Protein AF-A0A2N1RV82-F1 (afdb_monomer)

Nearest PDB structures (foldseek):
  2jqq-assembly1_A  TM=5.562E-01  e=9.662E+00  Saccharomyces cerevisiae

Radius of gyration: 21.79 Å; Cα contacts (8 Å, |Δi|>4): 68; chains: 1; bounding box: 42×28×79 Å

Structure (mmCIF, N/CA/C/O backbone):
data_AF-A0A2N1RV82-F1
#
_entry.id   AF-A0A2N1RV82-F1
#
loop_
_atom_site.group_PDB
_atom_site.id
_atom_site.type_symbol
_atom_site.label_atom_id
_atom_site.label_alt_id
_atom_site.label_comp_id
_atom_site.label_asym_id
_atom_site.label_entity_id
_atom_site.label_seq_id
_atom_site.pdbx_PDB_ins_code
_atom_site.Cartn_x
_atom_site.Cartn_y
_atom_site.Cartn_z
_atom_site.occupancy
_atom_site.B_iso_or_equiv
_atom_site.auth_seq_id
_atom_site.auth_comp_id
_atom_site.auth_asym_id
_atom_site.auth_atom_id
_atom_site.pdbx_PDB_model_num
ATOM 1 N N . MET A 1 1 ? -14.250 2.957 -2.448 1.00 79.06 1 MET A N 1
ATOM 2 C CA . MET A 1 1 ? -13.195 2.223 -3.152 1.00 79.06 1 MET A CA 1
ATOM 3 C C . MET A 1 1 ? -11.886 2.966 -2.955 1.00 79.06 1 MET A C 1
ATOM 5 O O . MET A 1 1 ? -11.934 4.192 -2.888 1.00 79.06 1 MET A O 1
ATOM 9 N N . ILE A 1 2 ? -10.773 2.244 -2.865 1.00 78.25 2 ILE A N 1
ATOM 10 C CA . ILE A 1 2 ? -9.414 2.791 -2.991 1.00 78.25 2 ILE A CA 1
ATOM 11 C C . ILE A 1 2 ? -8.869 2.338 -4.342 1.00 78.25 2 ILE A C 1
ATOM 13 O O . ILE A 1 2 ? -9.050 1.178 -4.708 1.00 78.25 2 ILE A O 1
ATOM 17 N N . LYS A 1 3 ? -8.233 3.241 -5.086 1.00 85.88 3 LYS A N 1
ATOM 18 C CA . LYS A 1 3 ? -7.580 2.927 -6.362 1.00 85.88 3 LYS A CA 1
ATOM 19 C C . LYS A 1 3 ? -6.075 2.782 -6.174 1.00 85.88 3 LYS A C 1
ATOM 21 O O . LYS A 1 3 ? -5.489 3.524 -5.392 1.00 85.88 3 LYS A O 1
ATOM 26 N N . LEU A 1 4 ? -5.446 1.868 -6.897 1.00 85.25 4 LEU A N 1
ATOM 27 C CA . LEU A 1 4 ? -3.988 1.783 -7.011 1.00 85.25 4 LEU A CA 1
ATOM 28 C C . LEU A 1 4 ? -3.509 2.557 -8.246 1.00 85.25 4 LEU A C 1
ATOM 30 O O . LEU A 1 4 ? -4.320 2.935 -9.095 1.00 85.25 4 LEU A O 1
ATOM 34 N N . LEU A 1 5 ? -2.201 2.809 -8.356 1.00 78.69 5 LEU A N 1
ATOM 35 C CA . LEU A 1 5 ? -1.629 3.618 -9.445 1.00 78.69 5 LEU A CA 1
ATOM 36 C C . LEU A 1 5 ? -1.914 3.053 -10.839 1.00 78.69 5 LEU A C 1
ATOM 38 O O . LEU A 1 5 ? -2.076 3.806 -11.795 1.00 78.69 5 LEU A O 1
ATOM 42 N N . ASN A 1 6 ? -2.021 1.733 -10.949 1.00 75.88 6 ASN A N 1
ATOM 43 C CA . ASN A 1 6 ? -2.369 1.049 -12.191 1.00 75.88 6 ASN A CA 1
ATOM 44 C C . ASN A 1 6 ? -3.881 1.046 -12.499 1.00 75.88 6 ASN A C 1
ATOM 46 O O . ASN A 1 6 ? -4.302 0.472 -13.500 1.00 75.88 6 ASN A O 1
ATOM 50 N N . GLY A 1 7 ? -4.701 1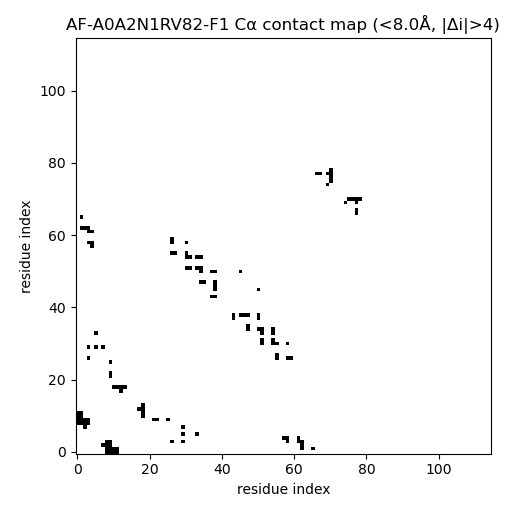.661 -11.644 1.00 80.69 7 GLY A N 1
ATOM 51 C CA . GLY A 1 7 ? -6.152 1.722 -11.786 1.00 80.69 7 GLY A CA 1
ATOM 52 C C . GLY A 1 7 ? -6.917 0.560 -11.150 1.00 80.69 7 GLY A C 1
ATOM 53 O O . GLY A 1 7 ? -8.146 0.579 -11.203 1.00 80.69 7 GLY A O 1
ATOM 54 N N . PHE A 1 8 ? -6.244 -0.416 -10.525 1.00 85.12 8 PHE A N 1
ATOM 55 C CA . PHE A 1 8 ? -6.921 -1.492 -9.796 1.00 85.12 8 PHE A CA 1
ATOM 56 C C . PHE A 1 8 ? -7.737 -0.930 -8.624 1.00 85.12 8 PHE A C 1
ATOM 58 O O . PHE A 1 8 ? -7.268 -0.062 -7.886 1.00 85.12 8 PHE A O 1
ATOM 65 N N . GLU A 1 9 ? -8.964 -1.423 -8.442 1.00 89.31 9 GLU A N 1
ATOM 66 C CA . GLU A 1 9 ? -9.893 -0.910 -7.435 1.00 89.31 9 GLU A CA 1
ATOM 67 C C . GLU A 1 9 ? -10.111 -1.914 -6.298 1.00 89.31 9 GLU A C 1
ATOM 69 O O . GLU A 1 9 ? -10.655 -3.002 -6.492 1.00 89.31 9 GLU A O 1
ATOM 74 N N . VAL A 1 10 ? -9.783 -1.500 -5.075 1.00 84.00 10 VAL A N 1
ATOM 75 C CA . VAL A 1 10 ? -10.101 -2.236 -3.850 1.00 84.00 10 VAL A CA 1
ATOM 76 C C . VAL A 1 10 ? -11.428 -1.717 -3.296 1.00 84.00 10 VAL A C 1
ATOM 78 O O . VAL A 1 10 ? -11.579 -0.541 -2.932 1.00 84.00 10 VAL A O 1
ATOM 81 N N . LYS A 1 11 ? -12.437 -2.592 -3.250 1.00 82.56 11 LYS A N 1
ATOM 82 C CA . LYS A 1 11 ? -13.763 -2.263 -2.707 1.00 82.56 11 LYS A CA 1
ATOM 83 C C . LYS A 1 11 ? -13.727 -2.222 -1.184 1.00 82.56 11 LYS A C 1
ATOM 85 O O . LYS A 1 11 ? -13.073 -3.044 -0.558 1.00 82.56 11 LYS A O 1
ATOM 90 N N . TYR A 1 12 ? -14.480 -1.288 -0.605 1.00 74.06 12 TYR A N 1
ATOM 91 C CA . TYR A 1 12 ? -14.703 -1.267 0.838 1.00 74.06 12 TYR A CA 1
ATOM 92 C C . TYR A 1 12 ? -15.571 -2.451 1.254 1.00 74.06 12 TYR A C 1
ATOM 94 O O . TYR A 1 12 ? -16.541 -2.775 0.566 1.00 74.06 12 TYR A O 1
ATOM 102 N N . THR A 1 13 ? -15.236 -3.054 2.389 1.00 73.31 13 THR A N 1
ATOM 103 C CA . THR A 1 13 ? -16.0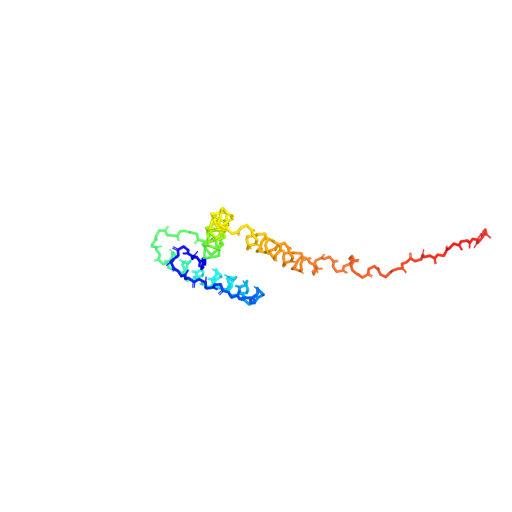66 -4.045 3.077 1.00 73.31 13 THR A CA 1
ATOM 104 C C . THR A 1 13 ? -16.317 -3.578 4.507 1.00 73.31 13 THR A C 1
ATOM 106 O O . THR A 1 13 ? -15.511 -2.830 5.056 1.00 73.31 13 THR A O 1
ATOM 109 N N . GLU A 1 14 ? -17.443 -3.985 5.099 1.00 70.81 14 GLU A N 1
ATOM 110 C CA . GLU A 1 14 ? -17.753 -3.680 6.508 1.00 70.81 14 GLU A CA 1
ATOM 111 C C . GLU A 1 14 ? -16.782 -4.378 7.470 1.00 70.81 14 GLU A C 1
ATOM 113 O O . GLU A 1 14 ? -16.449 -3.839 8.520 1.00 70.81 14 GLU A O 1
ATOM 118 N N . ASP A 1 15 ? -16.285 -5.550 7.070 1.00 79.62 15 ASP A N 1
ATOM 119 C CA . ASP A 1 15 ? -15.166 -6.231 7.711 1.00 79.62 15 ASP A CA 1
ATOM 120 C C . ASP A 1 15 ? -13.860 -5.507 7.360 1.00 79.62 15 ASP A C 1
ATOM 122 O O . ASP A 1 15 ? -13.397 -5.542 6.211 1.00 79.62 15 ASP A O 1
ATOM 126 N N . PHE A 1 16 ? -13.303 -4.813 8.350 1.00 71.19 16 PHE A N 1
ATOM 127 C CA . PHE A 1 16 ? -12.087 -4.029 8.197 1.00 71.19 16 PHE A CA 1
ATOM 128 C C . PHE A 1 16 ? -10.851 -4.879 8.006 1.00 71.19 16 PHE A C 1
ATOM 130 O O . PHE A 1 16 ? -10.033 -4.541 7.159 1.00 71.19 16 PHE A O 1
ATOM 137 N N . ASP A 1 17 ? -10.712 -5.957 8.769 1.00 75.31 17 ASP A N 1
ATOM 138 C CA . ASP A 1 17 ? -9.519 -6.793 8.715 1.00 75.31 17 ASP A CA 1
ATOM 139 C C . ASP A 1 17 ? -9.415 -7.418 7.328 1.00 75.31 17 ASP A C 1
ATOM 141 O O . ASP A 1 17 ? -8.363 -7.372 6.692 1.00 75.31 17 ASP A O 1
ATOM 145 N N . LYS A 1 18 ? -10.551 -7.867 6.785 1.00 80.19 18 LYS A N 1
ATOM 146 C CA . LYS A 1 18 ? -10.637 -8.340 5.404 1.00 80.19 18 LYS A CA 1
ATOM 147 C C . LYS A 1 18 ? -10.379 -7.235 4.381 1.00 80.19 18 LYS A C 1
ATOM 149 O O . LYS A 1 18 ? -9.663 -7.467 3.409 1.00 80.19 18 LYS A O 1
ATOM 154 N N . PHE A 1 19 ? -10.951 -6.044 4.566 1.00 81.25 19 PHE A N 1
ATOM 155 C CA . PHE A 1 19 ? -10.688 -4.904 3.681 1.00 81.25 19 PHE A CA 1
ATOM 156 C C . PHE A 1 19 ? -9.195 -4.561 3.647 1.00 81.25 19 PHE A C 1
ATOM 158 O O . PHE A 1 19 ? -8.612 -4.387 2.578 1.00 81.25 19 PHE A O 1
ATOM 165 N N . PHE A 1 20 ? -8.590 -4.467 4.825 1.00 80.38 20 PHE A N 1
ATOM 166 C CA . PHE A 1 20 ? -7.208 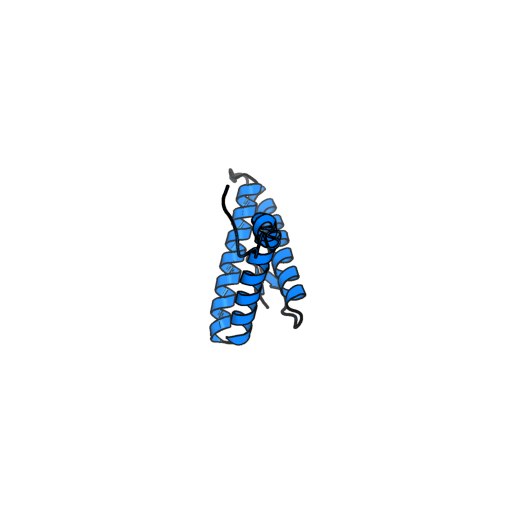-4.086 5.023 1.00 80.38 20 PHE A CA 1
ATOM 167 C C . PHE A 1 20 ? -6.265 -5.140 4.452 1.00 80.38 20 PHE A C 1
ATOM 169 O O . PHE A 1 20 ? -5.361 -4.795 3.697 1.00 80.38 20 PHE A O 1
ATOM 176 N N . GLN A 1 21 ? -6.534 -6.420 4.715 1.00 84.50 21 GLN A N 1
ATOM 177 C CA . GLN A 1 21 ? -5.799 -7.534 4.124 1.00 84.50 21 GLN A CA 1
ATOM 178 C C . GLN A 1 21 ? -5.842 -7.476 2.592 1.00 84.50 21 GLN A C 1
ATOM 180 O O . GLN A 1 21 ? -4.796 -7.498 1.948 1.00 84.50 21 GLN A O 1
ATOM 185 N N . ASN A 1 22 ? -7.031 -7.296 2.005 1.00 86.81 22 ASN A N 1
ATOM 186 C CA . ASN A 1 22 ? -7.183 -7.174 0.553 1.00 86.81 22 ASN A CA 1
ATOM 187 C C . ASN A 1 22 ? -6.428 -5.961 -0.008 1.00 86.81 22 ASN A C 1
ATOM 189 O O . ASN A 1 22 ? -5.867 -6.034 -1.098 1.00 86.81 22 ASN A O 1
ATOM 193 N N . LEU A 1 23 ? -6.418 -4.836 0.715 1.00 86.38 23 LEU A N 1
ATOM 194 C CA . LEU A 1 23 ? -5.674 -3.642 0.320 1.00 86.38 23 LEU A CA 1
ATOM 195 C C . LEU A 1 23 ? -4.164 -3.906 0.314 1.00 86.38 23 LEU A C 1
ATOM 197 O O . LEU A 1 23 ? -3.496 -3.549 -0.654 1.00 86.38 23 LEU A O 1
ATOM 201 N N . LEU A 1 24 ? -3.634 -4.543 1.361 1.00 88.00 24 LEU A N 1
ATOM 202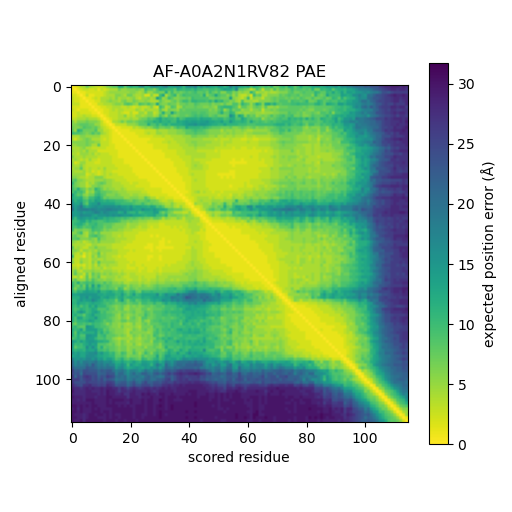 C CA . LEU A 1 24 ? -2.216 -4.895 1.447 1.00 88.00 24 LEU A CA 1
ATOM 203 C C . LEU A 1 24 ? -1.809 -5.875 0.342 1.00 88.00 24 LEU A C 1
ATOM 205 O O . LEU A 1 24 ? -0.815 -5.647 -0.347 1.00 88.00 24 LEU A O 1
ATOM 209 N N . GLU A 1 25 ? -2.590 -6.936 0.145 1.00 90.19 25 GLU A N 1
ATOM 210 C CA . GLU A 1 25 ? -2.349 -7.932 -0.900 1.00 90.19 25 GLU A CA 1
ATOM 211 C C . GLU A 1 25 ? -2.384 -7.302 -2.293 1.00 90.19 25 GLU A C 1
ATOM 213 O O . GLU A 1 25 ? -1.494 -7.566 -3.101 1.00 90.19 25 GL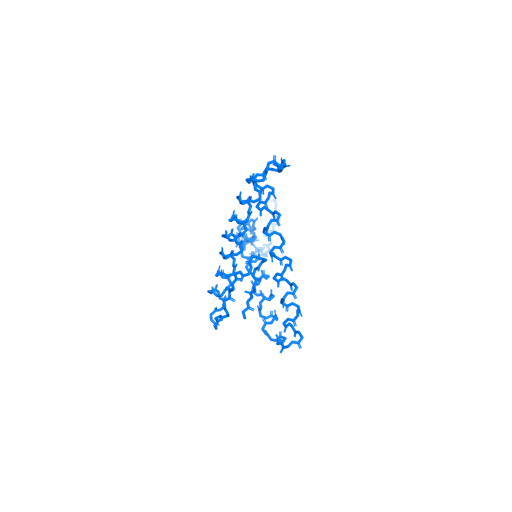U A O 1
ATOM 218 N N . ALA A 1 26 ? -3.352 -6.419 -2.554 1.00 90.81 26 ALA A N 1
ATOM 219 C CA . ALA A 1 26 ? -3.450 -5.706 -3.820 1.00 90.81 26 ALA A CA 1
ATOM 220 C C . ALA A 1 26 ? -2.245 -4.785 -4.051 1.00 90.81 26 ALA A C 1
ATOM 222 O O . ALA A 1 26 ? -1.678 -4.805 -5.140 1.00 90.81 26 ALA A O 1
ATOM 223 N N . ILE A 1 27 ? -1.804 -4.025 -3.039 1.00 90.56 27 ILE A N 1
ATOM 224 C CA . ILE A 1 27 ? -0.599 -3.185 -3.152 1.00 90.56 27 ILE A CA 1
ATOM 225 C C . ILE A 1 27 ? 0.611 -4.053 -3.506 1.00 90.56 27 ILE A C 1
ATOM 227 O O . ILE A 1 27 ? 1.313 -3.751 -4.464 1.00 90.56 27 ILE A O 1
ATOM 231 N N . ILE A 1 28 ? 0.843 -5.152 -2.784 1.00 91.31 28 ILE A N 1
ATOM 232 C CA . ILE A 1 28 ? 2.002 -6.024 -3.022 1.00 91.31 28 ILE A CA 1
ATOM 233 C C . ILE A 1 28 ? 1.939 -6.656 -4.416 1.00 91.31 28 ILE A C 1
ATOM 235 O O . ILE A 1 28 ? 2.935 -6.652 -5.146 1.00 91.31 28 ILE A O 1
ATOM 239 N N . TYR A 1 29 ? 0.784 -7.209 -4.786 1.00 92.81 29 TYR A N 1
ATOM 240 C CA . TYR A 1 29 ? 0.609 -7.914 -6.049 1.00 92.81 29 TYR A CA 1
ATOM 241 C C . TYR A 1 29 ? 0.750 -6.968 -7.243 1.00 92.81 29 TYR A C 1
ATOM 243 O O . TYR A 1 29 ? 1.547 -7.236 -8.144 1.00 92.81 29 TYR A O 1
ATOM 251 N N . GLU A 1 30 ? 0.049 -5.835 -7.229 1.00 92.44 30 GLU A N 1
ATOM 252 C CA . GLU A 1 30 ? 0.077 -4.882 -8.338 1.00 92.44 30 GLU A CA 1
ATOM 253 C C . GLU A 1 30 ? 1.421 -4.148 -8.437 1.00 92.44 30 GLU A C 1
ATOM 255 O O . GLU A 1 30 ? 1.931 -3.967 -9.544 1.00 92.44 30 GLU A O 1
ATOM 260 N N . SER A 1 31 ? 2.066 -3.818 -7.310 1.00 92.25 31 SER A N 1
ATOM 261 C CA . SER A 1 31 ? 3.433 -3.278 -7.316 1.00 92.25 31 SER A CA 1
ATOM 262 C C . SER A 1 31 ? 4.440 -4.266 -7.910 1.00 92.25 31 SER A C 1
ATOM 264 O O . SER A 1 31 ? 5.344 -3.854 -8.634 1.00 92.25 31 SER A O 1
ATOM 266 N N . LYS A 1 32 ? 4.276 -5.574 -7.667 1.00 91.38 32 LYS A N 1
ATOM 267 C CA . LYS A 1 32 ? 5.123 -6.611 -8.275 1.00 91.38 32 LYS A CA 1
ATOM 268 C C . LYS A 1 32 ? 4.915 -6.724 -9.782 1.00 91.38 32 LYS A C 1
ATOM 270 O O . LYS A 1 32 ? 5.889 -6.837 -10.524 1.00 91.38 32 LYS A O 1
ATOM 275 N N . GLN A 1 33 ? 3.671 -6.681 -10.253 1.00 90.88 33 GLN A N 1
ATOM 276 C CA . GLN A 1 33 ? 3.407 -6.685 -11.695 1.00 90.88 33 GLN A CA 1
ATOM 277 C C . GLN A 1 33 ? 4.010 -5.443 -12.363 1.00 90.88 33 GLN A C 1
ATOM 279 O O . GLN A 1 33 ? 4.714 -5.554 -13.369 1.00 90.88 33 GLN A O 1
ATOM 284 N N . ALA A 1 34 ? 3.818 -4.268 -11.760 1.00 89.38 34 ALA A N 1
ATOM 285 C CA . ALA A 1 34 ? 4.380 -3.016 -12.254 1.00 89.38 34 ALA A CA 1
ATOM 286 C C . ALA A 1 34 ? 5.919 -3.027 -12.271 1.00 89.38 34 ALA A C 1
ATOM 288 O O . ALA A 1 34 ? 6.521 -2.583 -13.253 1.00 89.38 34 ALA A O 1
ATOM 289 N N . SER A 1 35 ? 6.572 -3.590 -11.246 1.00 90.50 35 SER A N 1
ATOM 290 C CA . SER A 1 35 ? 8.036 -3.664 -11.192 1.00 90.50 35 SER A CA 1
ATOM 291 C C . SER A 1 35 ? 8.619 -4.578 -12.270 1.00 90.50 35 SER A C 1
ATOM 293 O O . SER A 1 35 ? 9.641 -4.236 -12.865 1.00 90.50 35 SER A O 1
ATOM 295 N N . ILE A 1 36 ? 7.964 -5.707 -12.568 1.00 89.62 36 ILE A N 1
ATOM 296 C CA . ILE A 1 36 ? 8.368 -6.619 -13.653 1.00 89.62 36 ILE A CA 1
ATOM 297 C C . ILE A 1 36 ? 8.268 -5.907 -15.007 1.00 89.62 36 ILE A C 1
ATOM 299 O O . ILE A 1 36 ? 9.203 -5.958 -15.809 1.00 89.62 36 ILE A O 1
ATOM 303 N N . ILE A 1 37 ? 7.165 -5.189 -15.242 1.00 88.50 37 ILE A N 1
ATOM 304 C CA . ILE A 1 37 ? 6.964 -4.412 -16.472 1.00 88.50 37 ILE A CA 1
ATOM 305 C C . ILE A 1 37 ? 8.045 -3.332 -16.599 1.00 88.50 37 ILE A C 1
ATOM 307 O O . ILE A 1 37 ? 8.692 -3.245 -17.642 1.00 88.50 37 ILE A O 1
ATOM 311 N N . LYS A 1 38 ? 8.316 -2.557 -15.541 1.00 86.81 38 LYS A N 1
ATOM 312 C CA . LYS A 1 38 ? 9.385 -1.543 -15.558 1.00 86.81 38 LYS A CA 1
ATOM 313 C C . LYS A 1 38 ? 10.761 -2.153 -15.800 1.00 86.81 38 LYS A C 1
ATOM 315 O O . LYS A 1 38 ? 11.545 -1.592 -16.560 1.00 86.81 38 LYS A O 1
ATOM 320 N N . LYS A 1 39 ? 11.048 -3.323 -15.227 1.00 86.75 39 LYS A N 1
ATOM 321 C CA . LYS A 1 39 ? 12.339 -3.989 -15.425 1.00 86.75 39 LYS A CA 1
ATOM 322 C C . LYS A 1 39 ? 12.555 -4.474 -16.860 1.00 86.75 39 LYS A C 1
ATOM 324 O O . LYS A 1 39 ? 13.699 -4.584 -17.291 1.00 86.75 39 LYS A O 1
ATOM 329 N N . SER A 1 40 ? 11.479 -4.739 -17.601 1.00 85.00 40 SER A N 1
ATOM 330 C CA . SER A 1 40 ? 11.550 -5.130 -19.014 1.00 85.00 40 SER A CA 1
ATOM 331 C C . SER A 1 40 ? 11.955 -3.986 -19.961 1.00 85.00 40 SER A C 1
ATOM 333 O O . SER A 1 40 ? 12.213 -4.231 -21.140 1.00 85.00 40 SER A O 1
ATOM 335 N N . VAL A 1 41 ? 12.046 -2.745 -19.462 1.00 87.94 41 VAL A N 1
ATOM 336 C CA . VAL A 1 41 ? 12.454 -1.571 -20.244 1.00 87.94 41 VAL A CA 1
ATOM 337 C C . VAL A 1 41 ? 13.979 -1.583 -20.479 1.00 87.94 41 VAL A C 1
ATOM 339 O O . VAL A 1 41 ? 14.732 -1.725 -19.514 1.00 87.94 41 VAL A O 1
ATOM 342 N N . PRO A 1 42 ? 14.465 -1.386 -21.725 1.00 78.00 42 PRO A N 1
ATOM 343 C CA . PRO A 1 42 ? 15.882 -1.552 -22.087 1.00 78.00 42 PRO A CA 1
ATOM 344 C C . PRO A 1 42 ? 16.895 -0.707 -21.296 1.00 78.00 42 PRO A C 1
ATOM 346 O O . PRO A 1 42 ? 18.039 -1.127 -21.139 1.00 78.00 42 PRO A O 1
ATOM 349 N N . ASP A 1 43 ? 16.486 0.454 -20.778 1.00 84.38 43 ASP A N 1
ATOM 350 C CA . ASP A 1 43 ? 17.359 1.389 -20.050 1.00 84.38 43 ASP A CA 1
ATOM 351 C C . ASP A 1 43 ? 17.266 1.267 -18.517 1.00 84.38 43 ASP A C 1
ATOM 353 O O . ASP A 1 43 ? 17.904 2.034 -17.786 1.00 84.38 43 ASP A O 1
ATOM 357 N N . GLU A 1 44 ? 16.491 0.311 -17.996 1.00 85.69 44 GLU A N 1
ATOM 358 C CA . GLU A 1 44 ? 16.242 0.207 -16.559 1.00 85.69 44 GLU A CA 1
ATOM 359 C C . GLU A 1 44 ? 17.399 -0.482 -15.810 1.00 85.69 44 GLU A C 1
ATOM 361 O O . GLU A 1 44 ? 17.548 -1.713 -15.774 1.00 85.69 44 GLU A O 1
ATOM 366 N N . LYS A 1 45 ? 18.223 0.347 -15.161 1.00 86.62 45 LYS A N 1
ATOM 367 C CA . LYS A 1 45 ? 19.426 -0.069 -14.424 1.00 86.62 45 LYS A CA 1
ATOM 368 C C . LYS A 1 45 ? 19.149 -0.500 -12.986 1.00 86.62 45 LYS A C 1
ATOM 370 O O . LYS A 1 45 ? 20.007 -1.153 -12.393 1.00 86.62 45 LYS A O 1
ATOM 375 N N . LYS A 1 46 ? 17.990 -0.161 -12.415 1.00 86.69 46 LYS A N 1
ATOM 376 C CA . LYS A 1 46 ? 17.656 -0.534 -11.033 1.00 86.69 46 LYS A CA 1
ATOM 377 C C . LYS A 1 46 ? 17.479 -2.041 -10.887 1.00 86.69 46 LYS A C 1
ATOM 379 O O . LYS A 1 46 ? 17.115 -2.741 -11.841 1.00 86.69 46 LYS A O 1
ATOM 384 N N . SER A 1 47 ? 17.746 -2.558 -9.689 1.00 89.38 47 SER A N 1
ATOM 385 C CA . SER A 1 47 ? 17.424 -3.950 -9.382 1.00 89.38 47 SER A CA 1
ATOM 386 C C . SER A 1 47 ? 15.904 -4.136 -9.322 1.00 89.38 47 SER A C 1
ATOM 388 O O . SER A 1 47 ? 15.164 -3.194 -9.039 1.00 89.38 47 SER A O 1
ATOM 390 N N . GLU A 1 48 ? 15.421 -5.354 -9.573 1.00 85.75 48 GLU A N 1
ATOM 391 C CA . GLU A 1 48 ? 13.989 -5.669 -9.450 1.00 85.75 48 GLU A CA 1
ATOM 392 C C . GLU A 1 48 ? 13.465 -5.369 -8.037 1.00 85.75 48 GLU A C 1
ATOM 394 O O . GLU A 1 48 ? 12.363 -4.852 -7.881 1.00 85.75 48 GLU A O 1
ATOM 399 N N . LYS A 1 49 ? 14.291 -5.612 -7.011 1.00 88.19 49 LYS A N 1
ATOM 400 C CA . LYS A 1 49 ? 13.971 -5.289 -5.618 1.00 88.19 49 LYS A CA 1
ATOM 401 C C . LYS A 1 49 ? 13.768 -3.786 -5.415 1.00 88.19 49 LYS A C 1
ATOM 403 O O . LYS A 1 49 ? 12.810 -3.399 -4.755 1.00 88.19 49 LYS A O 1
ATOM 408 N N . ASP A 1 50 ? 14.639 -2.950 -5.977 1.00 89.31 50 ASP A N 1
ATOM 409 C CA . ASP A 1 50 ? 14.526 -1.492 -5.838 1.00 89.31 50 ASP A CA 1
ATOM 410 C C . ASP A 1 50 ? 13.289 -0.959 -6.563 1.00 89.31 50 ASP A C 1
ATOM 412 O O . ASP A 1 50 ? 12.600 -0.083 -6.045 1.00 89.31 50 ASP A O 1
ATOM 416 N N . LEU A 1 51 ? 12.976 -1.518 -7.736 1.00 89.75 51 LEU A N 1
ATOM 417 C CA . LEU A 1 51 ? 11.761 -1.184 -8.478 1.00 89.75 51 LEU A CA 1
ATOM 418 C C . LEU A 1 51 ? 10.508 -1.600 -7.710 1.00 89.75 51 LEU A C 1
ATOM 420 O O . LEU A 1 51 ? 9.586 -0.804 -7.592 1.00 89.75 51 LEU A O 1
ATOM 424 N N . LEU A 1 52 ? 10.489 -2.805 -7.139 1.00 90.56 52 LEU A N 1
ATOM 425 C CA . LEU A 1 52 ? 9.377 -3.272 -6.314 1.00 90.56 52 LEU A CA 1
ATOM 426 C C . LEU A 1 52 ? 9.155 -2.363 -5.102 1.00 90.56 52 LEU A C 1
ATOM 428 O O . LEU A 1 52 ? 8.026 -1.956 -4.839 1.00 90.56 52 LEU A O 1
ATOM 432 N N . LEU A 1 53 ? 10.220 -2.026 -4.370 1.00 91.31 53 LEU A N 1
ATOM 433 C CA . LEU A 1 53 ? 10.127 -1.126 -3.218 1.00 91.31 53 LEU A CA 1
ATOM 434 C C . LEU A 1 53 ? 9.632 0.263 -3.628 1.00 91.31 53 LEU A C 1
ATOM 436 O O . LEU A 1 53 ? 8.810 0.843 -2.919 1.00 91.31 53 LEU A O 1
ATOM 440 N N . GLN A 1 54 ? 10.087 0.767 -4.776 1.00 91.12 54 GLN A N 1
ATOM 441 C CA . GLN A 1 54 ? 9.601 2.025 -5.328 1.00 91.12 54 GLN A CA 1
ATOM 442 C C . GLN A 1 54 ? 8.099 1.954 -5.642 1.00 91.12 54 GLN A C 1
ATOM 444 O O . GLN A 1 54 ? 7.356 2.812 -5.180 1.00 91.12 54 GLN A O 1
ATOM 449 N N . GLU A 1 55 ? 7.630 0.921 -6.346 1.00 92.25 55 GLU A N 1
ATOM 450 C CA . GLU A 1 55 ? 6.203 0.757 -6.658 1.00 92.25 55 GLU A CA 1
ATOM 451 C C . GLU A 1 55 ? 5.341 0.615 -5.401 1.00 92.25 55 GLU A C 1
ATOM 453 O O . GLU A 1 55 ? 4.227 1.135 -5.341 1.00 92.25 55 GLU A O 1
ATOM 458 N N . ILE A 1 56 ? 5.815 -0.119 -4.389 1.00 92.31 56 ILE A N 1
ATOM 459 C CA . ILE A 1 56 ? 5.115 -0.239 -3.101 1.00 92.31 56 ILE A CA 1
ATOM 460 C C . ILE A 1 56 ? 5.005 1.140 -2.446 1.00 92.31 56 ILE A C 1
ATOM 462 O O . ILE A 1 56 ? 3.921 1.527 -2.013 1.00 92.31 56 ILE A O 1
ATOM 466 N N . MET A 1 57 ? 6.103 1.895 -2.399 1.00 91.62 57 MET A N 1
ATOM 467 C CA . MET A 1 57 ? 6.125 3.232 -1.808 1.00 91.62 57 MET A CA 1
ATOM 468 C C . MET A 1 57 ? 5.189 4.196 -2.546 1.00 91.62 57 MET A C 1
ATOM 470 O O . MET A 1 57 ? 4.393 4.877 -1.898 1.00 91.62 57 MET A O 1
ATOM 474 N N . ASP A 1 58 ? 5.228 4.209 -3.879 1.00 91.50 58 ASP A N 1
ATOM 475 C CA . ASP A 1 58 ? 4.387 5.072 -4.709 1.00 91.50 58 ASP A CA 1
ATOM 476 C C . ASP A 1 58 ? 2.891 4.742 -4.501 1.00 91.50 58 ASP A C 1
ATOM 478 O O . ASP A 1 58 ? 2.075 5.649 -4.298 1.00 91.50 58 ASP A O 1
ATOM 482 N N . ASN A 1 59 ? 2.522 3.454 -4.444 1.00 91.06 59 ASN A N 1
ATOM 483 C CA . ASN A 1 59 ? 1.155 3.031 -4.119 1.00 91.06 59 ASN A CA 1
ATOM 484 C C . ASN A 1 59 ? 0.741 3.440 -2.695 1.00 91.06 59 ASN A C 1
ATOM 486 O O . ASN A 1 59 ? -0.360 3.958 -2.509 1.00 91.06 59 ASN A O 1
ATOM 490 N N . CYS A 1 60 ? 1.608 3.279 -1.692 1.00 89.81 60 CYS A N 1
ATOM 491 C CA . CYS A 1 60 ? 1.329 3.719 -0.321 1.00 89.81 60 CYS A CA 1
ATOM 492 C C . CYS A 1 60 ? 1.089 5.235 -0.235 1.00 89.81 60 CYS A C 1
ATOM 494 O O . CYS A 1 60 ? 0.148 5.673 0.435 1.00 89.81 60 CYS A O 1
ATOM 496 N N . ILE A 1 61 ? 1.890 6.042 -0.938 1.00 89.12 61 ILE A N 1
ATOM 497 C CA . ILE A 1 61 ? 1.704 7.498 -1.032 1.00 89.12 61 ILE A CA 1
ATOM 498 C C . ILE A 1 61 ? 0.346 7.813 -1.671 1.00 89.12 61 ILE A C 1
ATOM 500 O O . ILE A 1 61 ? -0.431 8.602 -1.127 1.00 89.12 61 ILE A O 1
ATOM 504 N N . TYR A 1 62 ? 0.014 7.158 -2.785 1.00 89.81 62 TYR A N 1
ATOM 505 C CA . TYR A 1 62 ? -1.244 7.381 -3.498 1.00 89.81 62 TYR A CA 1
ATOM 506 C C . TYR A 1 62 ? -2.482 7.005 -2.668 1.00 89.81 62 TYR A C 1
ATOM 508 O O . TYR A 1 62 ? -3.466 7.751 -2.630 1.00 89.81 62 TYR A O 1
ATOM 516 N N . VAL A 1 63 ? -2.428 5.878 -1.957 1.00 87.69 63 VAL A N 1
ATOM 517 C CA . VAL A 1 63 ? -3.476 5.452 -1.018 1.00 87.69 63 VAL A CA 1
ATOM 518 C C . VAL A 1 63 ? -3.611 6.458 0.123 1.00 87.69 63 VAL A C 1
ATOM 520 O O . VAL A 1 63 ? -4.725 6.852 0.464 1.00 87.69 63 VAL A O 1
ATOM 523 N N . THR A 1 64 ? -2.492 6.934 0.670 1.00 85.69 64 THR A N 1
ATOM 524 C CA . THR A 1 64 ? -2.486 7.941 1.739 1.00 85.69 64 THR A CA 1
ATOM 525 C C . THR A 1 64 ? -3.177 9.225 1.287 1.00 85.69 64 THR A C 1
ATOM 527 O O . THR A 1 64 ? -4.079 9.709 1.972 1.00 85.69 64 THR A O 1
ATOM 530 N N . HIS A 1 65 ? -2.843 9.742 0.101 1.00 86.62 65 HIS A N 1
ATOM 531 C CA . HIS A 1 65 ? -3.526 10.907 -0.465 1.00 86.62 65 HIS A CA 1
ATOM 532 C C . HIS A 1 65 ? -5.035 10.684 -0.603 1.00 86.62 65 HIS A C 1
ATOM 534 O O . HIS A 1 65 ? -5.810 11.543 -0.183 1.00 86.62 65 HIS A O 1
ATOM 540 N N . GLN A 1 66 ? -5.464 9.524 -1.109 1.00 84.50 66 GLN A N 1
ATOM 541 C CA . GLN A 1 66 ? -6.889 9.195 -1.204 1.00 84.50 66 GLN A CA 1
ATOM 542 C C . GLN A 1 66 ? -7.574 9.156 0.162 1.00 84.50 66 GLN A C 1
ATOM 544 O O . GLN A 1 66 ? -8.681 9.671 0.290 1.00 84.50 66 GLN A O 1
ATOM 549 N N . LEU A 1 67 ? -6.932 8.597 1.189 1.00 82.25 67 LEU A N 1
ATOM 550 C CA . LEU A 1 67 ? -7.480 8.557 2.548 1.00 82.25 67 LEU A CA 1
ATOM 551 C C . LEU A 1 67 ? -7.651 9.960 3.146 1.00 82.25 67 LEU A C 1
ATOM 553 O O . LEU A 1 67 ? -8.672 10.225 3.787 1.00 82.25 67 LEU A O 1
ATOM 557 N N . PHE A 1 68 ? -6.709 10.872 2.894 1.00 80.06 68 PHE A N 1
ATOM 558 C CA . PHE A 1 68 ? -6.823 12.278 3.300 1.00 80.06 68 PHE A CA 1
ATOM 559 C C . PHE A 1 68 ? -7.877 13.042 2.495 1.00 80.06 68 PHE A C 1
ATOM 561 O O . PHE A 1 68 ? -8.605 13.858 3.057 1.00 80.06 68 PHE A O 1
ATOM 568 N N . THR A 1 69 ? -8.031 12.765 1.202 1.00 80.25 69 THR A N 1
ATOM 569 C CA . THR A 1 69 ? -9.152 13.316 0.428 1.00 80.25 69 THR A CA 1
ATOM 570 C C . THR A 1 69 ? -10.485 12.797 0.965 1.00 80.25 69 THR A C 1
ATOM 572 O O . THR A 1 69 ? -11.403 13.578 1.199 1.00 80.25 69 THR A O 1
ATOM 575 N N . LEU A 1 70 ? -10.585 11.500 1.255 1.00 75.69 70 LEU A N 1
ATOM 576 C CA . LEU A 1 70 ? -11.782 10.889 1.830 1.00 75.69 70 LEU A CA 1
ATOM 577 C C . LEU A 1 70 ? -12.097 11.408 3.232 1.00 75.69 70 LEU A C 1
ATOM 579 O O . LEU A 1 70 ? -13.277 11.527 3.553 1.00 75.69 70 LEU A O 1
ATOM 583 N N . TYR A 1 71 ? -11.091 11.790 4.025 1.00 71.75 71 TYR A N 1
ATOM 584 C CA . TYR A 1 71 ? -11.276 12.400 5.347 1.00 71.75 71 TYR A CA 1
ATOM 585 C C . TYR A 1 71 ? -12.230 13.595 5.296 1.00 71.75 71 TYR A C 1
ATOM 587 O O . TYR A 1 71 ? -13.122 13.704 6.132 1.00 71.75 71 TYR A O 1
ATOM 595 N N . SER A 1 72 ? -12.093 14.442 4.267 1.00 69.00 72 SER A N 1
ATOM 596 C CA . SER A 1 72 ? -12.956 15.614 4.063 1.00 69.00 72 SER A CA 1
ATOM 597 C C . SER A 1 72 ? -14.435 15.267 3.837 1.00 69.00 72 SER A C 1
ATOM 599 O O . SER A 1 72 ? -15.301 16.118 4.015 1.00 69.00 72 SER A O 1
ATOM 601 N N . THR A 1 73 ? -14.730 14.014 3.480 1.00 75.00 73 THR A N 1
ATOM 602 C CA . THR A 1 73 ? -16.082 13.520 3.169 1.00 75.00 73 THR A CA 1
ATOM 603 C C . THR A 1 73 ? -16.605 12.486 4.169 1.00 75.00 73 THR A C 1
ATOM 605 O O . THR A 1 73 ? -17.815 12.331 4.314 1.00 75.00 73 THR A O 1
ATOM 608 N N . ASN A 1 74 ? -15.719 11.765 4.862 1.00 76.25 74 ASN A N 1
ATOM 609 C CA . ASN A 1 74 ? -16.063 10.706 5.806 1.00 76.25 74 ASN A CA 1
ATOM 610 C C . ASN A 1 74 ? -14.955 10.524 6.857 1.00 76.25 74 ASN A C 1
ATOM 612 O O . ASN A 1 74 ? -14.173 9.570 6.837 1.00 76.25 74 ASN A O 1
ATOM 616 N N . GLU A 1 75 ? -14.916 11.455 7.806 1.00 78.19 75 GLU A N 1
ATOM 617 C CA . GLU A 1 75 ? -13.943 11.505 8.900 1.00 78.19 75 GLU A CA 1
ATOM 618 C C . GLU A 1 75 ? -13.885 10.203 9.720 1.00 78.19 75 GLU A C 1
ATOM 620 O O . GLU A 1 75 ? -12.804 9.740 10.090 1.00 78.19 75 GLU A O 1
ATOM 625 N N . LYS A 1 76 ? -15.043 9.581 9.988 1.00 78.62 76 LYS A N 1
ATOM 626 C CA . LYS A 1 76 ? -15.139 8.352 10.792 1.00 78.62 76 LYS A CA 1
ATOM 627 C C . LYS A 1 76 ? -14.412 7.185 10.124 1.00 78.62 76 LYS A C 1
ATOM 629 O O . LYS A 1 76 ? -13.693 6.451 10.798 1.00 78.62 76 LYS A O 1
ATOM 634 N N . PHE A 1 77 ? -14.576 7.039 8.811 1.00 74.62 77 PHE A N 1
ATOM 635 C CA . PHE A 1 77 ? -13.907 5.999 8.038 1.00 74.62 77 PHE A CA 1
ATOM 636 C C . PHE A 1 77 ? -12.387 6.187 8.033 1.00 74.62 77 PHE A C 1
ATOM 638 O O . PHE A 1 77 ? -11.647 5.248 8.319 1.00 74.62 77 PHE A O 1
ATOM 645 N N . THR A 1 78 ? -11.906 7.405 7.780 1.00 74.94 78 THR A N 1
ATOM 646 C CA . THR A 1 78 ? -10.461 7.655 7.751 1.00 74.94 78 THR A CA 1
ATOM 647 C C . THR A 1 78 ? -9.825 7.471 9.130 1.00 74.94 78 THR A C 1
ATOM 649 O O . THR A 1 78 ? -8.762 6.859 9.218 1.00 74.94 78 THR A O 1
ATOM 652 N N . LYS A 1 79 ? -10.468 7.926 10.218 1.00 79.56 79 LYS A N 1
ATOM 653 C CA . LYS A 1 79 ? -9.987 7.660 11.589 1.00 79.56 79 LYS A CA 1
ATOM 654 C C . LYS A 1 79 ? -9.844 6.164 11.849 1.00 79.56 79 LYS A C 1
ATOM 656 O O . LYS A 1 79 ? -8.812 5.733 12.345 1.00 79.56 79 LYS A O 1
ATOM 661 N N . PHE A 1 80 ? -10.843 5.383 11.454 1.00 79.81 80 PHE A N 1
ATOM 662 C CA . PHE A 1 80 ? -10.833 3.934 11.611 1.00 79.81 80 PHE A CA 1
ATOM 663 C C . PHE A 1 80 ? -9.700 3.255 10.825 1.00 79.81 80 PHE A C 1
ATOM 665 O O . PHE A 1 80 ? -8.969 2.443 11.387 1.00 79.81 80 PHE A O 1
ATOM 672 N N . ILE A 1 81 ? -9.480 3.656 9.569 1.00 77.19 81 ILE A N 1
ATOM 673 C CA . ILE A 1 81 ? -8.362 3.171 8.745 1.00 77.19 81 ILE A CA 1
ATOM 674 C C . ILE A 1 81 ? -7.014 3.495 9.393 1.00 77.19 81 ILE A C 1
ATOM 676 O O . ILE A 1 81 ? -6.159 2.617 9.501 1.00 77.19 81 ILE A O 1
ATOM 680 N N . MET A 1 82 ? -6.826 4.736 9.855 1.00 79.25 82 MET A N 1
ATOM 681 C CA . MET A 1 82 ? -5.591 5.149 10.528 1.00 79.25 82 MET A CA 1
ATOM 682 C C . MET A 1 82 ? -5.351 4.346 11.811 1.00 79.25 82 MET A C 1
ATOM 684 O O . MET A 1 82 ? -4.237 3.874 12.032 1.00 79.25 82 MET A O 1
ATOM 688 N N . THR A 1 83 ? -6.387 4.132 12.627 1.00 83.00 83 THR A N 1
ATOM 689 C CA . THR A 1 83 ? -6.301 3.278 13.820 1.00 83.00 83 THR A CA 1
ATOM 690 C C . THR A 1 83 ? -5.882 1.853 13.463 1.00 83.00 83 THR A C 1
ATOM 692 O O . THR A 1 83 ? -4.969 1.321 14.093 1.00 83.00 83 THR A O 1
ATOM 695 N N . GLY A 1 84 ? -6.484 1.256 12.432 1.00 79.62 84 GLY A N 1
ATOM 696 C CA . GLY A 1 84 ? -6.127 -0.086 11.975 1.00 79.62 84 GLY A CA 1
ATOM 697 C C . GLY A 1 84 ? -4.687 -0.200 11.465 1.00 79.62 84 GLY A C 1
ATOM 698 O O . GLY A 1 84 ? -3.992 -1.155 11.807 1.00 79.62 84 GLY A O 1
ATOM 699 N N . PHE A 1 85 ? -4.194 0.801 10.726 1.00 81.44 85 PHE A N 1
ATOM 700 C CA . PHE A 1 85 ? -2.789 0.863 10.297 1.00 81.44 85 PHE A CA 1
ATOM 701 C C . PHE A 1 85 ? -1.819 0.892 11.482 1.00 81.44 85 PHE A C 1
ATOM 703 O O . PHE A 1 85 ? -0.841 0.140 11.497 1.00 81.44 85 PHE A O 1
ATOM 710 N N . ILE A 1 86 ? -2.084 1.747 12.474 1.00 80.50 86 ILE A N 1
ATOM 711 C CA . ILE A 1 86 ? -1.247 1.861 13.676 1.00 80.50 86 ILE A CA 1
ATOM 712 C C . ILE A 1 86 ? -1.258 0.538 14.446 1.00 80.50 86 ILE A C 1
ATOM 714 O O . ILE A 1 86 ? -0.195 0.031 14.798 1.00 80.50 86 ILE A O 1
ATOM 718 N N . PHE A 1 87 ? -2.438 -0.051 14.651 1.00 81.88 87 PHE A N 1
ATOM 719 C CA . PHE A 1 87 ? -2.580 -1.326 15.349 1.00 81.88 87 PHE A CA 1
ATOM 720 C C . PHE A 1 87 ? -1.797 -2.449 14.658 1.00 81.88 87 PHE A C 1
ATOM 722 O O . PHE A 1 87 ? -0.966 -3.092 15.297 1.00 81.88 87 PHE A O 1
ATOM 729 N N . ASN A 1 88 ? -1.968 -2.628 13.345 1.00 78.94 88 ASN A N 1
ATOM 730 C CA . ASN A 1 88 ? -1.240 -3.658 12.601 1.00 78.94 88 ASN A CA 1
ATOM 731 C C . ASN A 1 88 ? 0.275 -3.423 12.596 1.00 78.94 88 ASN A C 1
ATOM 733 O O . ASN A 1 88 ? 1.044 -4.376 12.706 1.00 78.94 88 ASN A O 1
ATOM 737 N N . SER A 1 89 ? 0.721 -2.166 12.551 1.00 78.06 89 SER A N 1
ATOM 738 C CA . SER A 1 89 ? 2.148 -1.832 12.649 1.00 78.06 89 SER A CA 1
ATOM 739 C C . SER A 1 89 ? 2.733 -2.207 14.016 1.00 78.06 89 SER A C 1
ATOM 741 O O . SER A 1 89 ? 3.852 -2.722 14.087 1.00 78.06 89 SER A O 1
ATOM 743 N N . ILE A 1 90 ? 1.974 -1.999 15.099 1.00 78.62 90 ILE A N 1
ATOM 744 C CA . ILE A 1 90 ? 2.361 -2.416 16.454 1.00 78.62 90 ILE A CA 1
ATOM 745 C C . ILE A 1 90 ? 2.420 -3.943 16.547 1.00 78.62 90 ILE A C 1
ATOM 747 O O . ILE A 1 90 ? 3.428 -4.463 17.016 1.00 78.62 90 ILE A O 1
ATOM 751 N N . ILE A 1 91 ? 1.402 -4.662 16.061 1.00 80.81 91 ILE A N 1
ATOM 752 C CA . ILE A 1 91 ? 1.368 -6.136 16.071 1.00 80.81 91 ILE A CA 1
ATOM 753 C C . ILE A 1 91 ? 2.566 -6.731 15.321 1.00 80.81 91 ILE A C 1
AT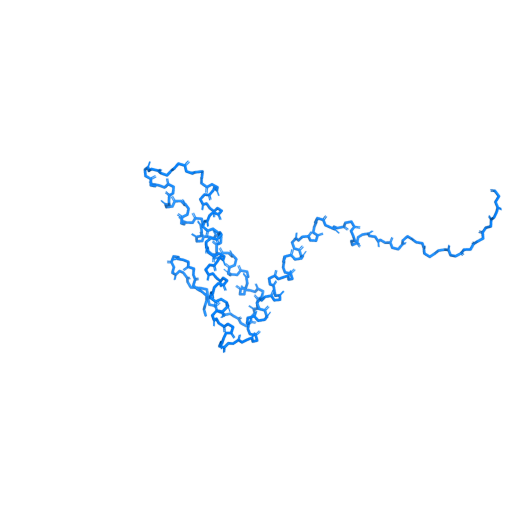OM 755 O O . ILE A 1 91 ? 3.231 -7.621 15.846 1.00 80.81 91 ILE A O 1
ATOM 759 N N . LEU A 1 92 ? 2.893 -6.208 14.136 1.00 75.38 92 LEU A N 1
ATOM 760 C CA . LEU A 1 92 ? 4.065 -6.646 13.368 1.00 75.38 92 LEU A CA 1
ATOM 761 C C . LEU A 1 92 ? 5.387 -6.329 14.076 1.00 75.38 92 LEU A C 1
ATOM 763 O O . LEU A 1 92 ? 6.350 -7.078 13.953 1.00 75.38 92 LEU A O 1
ATOM 767 N N . SER A 1 93 ? 5.440 -5.228 14.825 1.00 74.31 93 SER A N 1
ATOM 768 C CA . SER A 1 93 ? 6.630 -4.853 15.594 1.00 74.31 93 SER A CA 1
ATOM 769 C C . SER A 1 93 ? 6.767 -5.665 16.884 1.00 74.31 93 SER A C 1
ATOM 771 O O . SER A 1 93 ? 7.873 -5.821 17.394 1.00 74.31 93 SER A O 1
ATOM 773 N N . LEU A 1 94 ? 5.670 -6.217 17.406 1.00 76.69 94 LEU A N 1
ATOM 774 C CA . LEU A 1 94 ? 5.605 -6.915 18.690 1.00 76.69 94 LEU A CA 1
ATOM 775 C C . LEU A 1 94 ? 6.482 -8.176 18.737 1.00 76.69 94 LEU A C 1
ATOM 777 O O . LEU A 1 94 ? 7.021 -8.508 19.793 1.00 76.69 94 LEU A O 1
ATOM 781 N N . SER A 1 95 ? 6.700 -8.841 17.596 1.00 68.31 95 SER A N 1
ATOM 782 C CA . SER A 1 95 ? 7.640 -9.969 17.487 1.00 68.31 95 SER A CA 1
ATOM 783 C C . SER A 1 95 ? 9.091 -9.573 17.776 1.00 68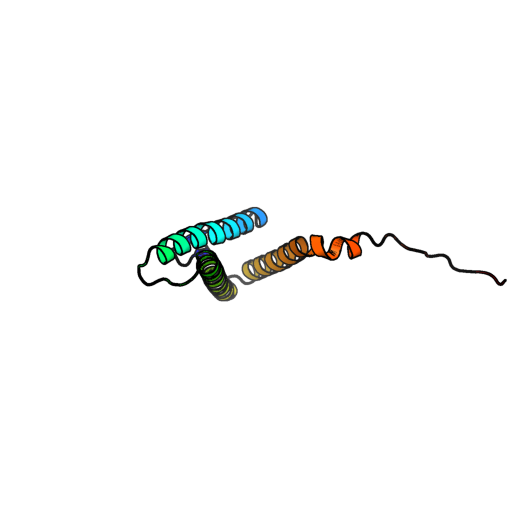.31 95 SER A C 1
ATOM 785 O O . SER A 1 95 ? 9.895 -10.419 18.148 1.00 68.31 95 SER A O 1
ATOM 787 N N . ASN A 1 96 ? 9.429 -8.289 17.633 1.00 65.69 96 ASN A N 1
ATOM 788 C CA . ASN A 1 96 ? 10.753 -7.749 17.955 1.00 65.69 96 ASN A CA 1
ATOM 789 C C . ASN A 1 96 ? 10.838 -7.245 19.406 1.00 65.69 96 ASN A C 1
ATOM 791 O O . ASN A 1 96 ? 11.920 -6.914 19.879 1.00 65.69 96 ASN A O 1
ATOM 795 N N . PHE A 1 97 ? 9.702 -7.188 20.108 1.00 65.31 97 PHE A N 1
ATOM 796 C CA . PHE A 1 97 ? 9.567 -6.721 21.490 1.00 65.31 97 PHE A CA 1
ATOM 797 C C . PHE A 1 97 ? 8.972 -7.798 22.403 1.00 65.31 97 PHE A C 1
ATOM 799 O O . PHE A 1 97 ? 8.424 -7.494 23.461 1.00 65.31 97 PHE A O 1
ATOM 806 N N . THR A 1 98 ? 9.069 -9.071 22.015 1.00 58.62 98 THR A N 1
ATOM 807 C CA . THR A 1 98 ? 8.516 -10.194 22.788 1.00 58.62 98 THR A CA 1
ATOM 808 C C . THR A 1 98 ? 9.134 -10.279 24.192 1.00 58.62 98 THR A C 1
ATOM 810 O O . THR A 1 98 ? 8.473 -10.722 25.128 1.00 58.62 98 THR A O 1
ATOM 813 N N . ASP A 1 99 ? 10.339 -9.734 24.375 1.00 59.28 99 ASP A N 1
ATOM 814 C CA . ASP A 1 99 ? 10.987 -9.567 25.681 1.00 59.28 99 ASP A CA 1
ATOM 815 C C . ASP A 1 99 ? 10.227 -8.617 26.629 1.00 59.28 99 ASP A C 1
ATOM 817 O O . ASP A 1 99 ? 10.287 -8.797 27.843 1.00 59.28 99 ASP A O 1
ATOM 821 N N . ILE A 1 100 ? 9.462 -7.648 26.106 1.00 59.34 100 ILE A N 1
ATOM 822 C CA . ILE A 1 100 ? 8.621 -6.734 26.904 1.00 59.34 100 ILE A CA 1
ATOM 823 C C . ILE A 1 100 ? 7.359 -7.449 27.405 1.00 59.34 100 ILE A C 1
ATOM 825 O O . ILE A 1 100 ? 6.921 -7.221 28.527 1.00 59.34 100 ILE A O 1
ATOM 829 N N . LEU A 1 101 ? 6.783 -8.345 26.599 1.00 56.84 101 LEU A N 1
ATOM 830 C CA . LEU A 1 101 ? 5.590 -9.117 26.975 1.00 56.84 101 LEU A CA 1
ATOM 831 C C . LEU A 1 101 ? 5.904 -10.288 27.913 1.00 56.84 101 LEU A C 1
ATOM 833 O O . LEU A 1 101 ? 5.034 -10.733 28.657 1.00 56.84 101 LEU A O 1
ATOM 837 N N . ASN A 1 102 ? 7.140 -10.789 27.871 1.00 57.00 102 ASN A N 1
ATOM 838 C CA . ASN A 1 102 ? 7.612 -11.899 28.694 1.00 57.00 102 ASN A CA 1
ATOM 839 C C . ASN A 1 102 ? 8.275 -11.458 30.008 1.00 57.00 102 ASN A C 1
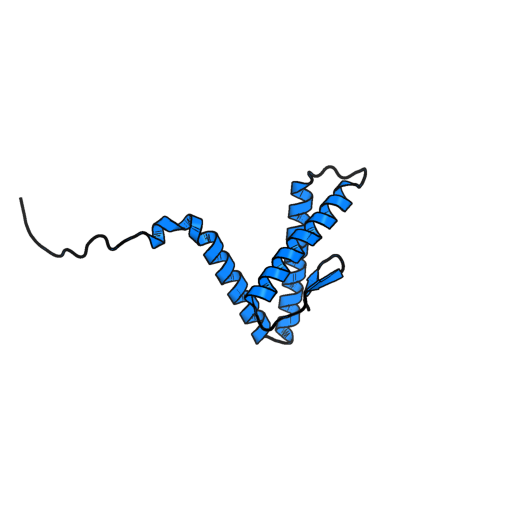ATOM 841 O O . ASN A 1 102 ? 8.771 -12.322 30.739 1.00 57.00 102 ASN A O 1
ATOM 845 N N . GLN A 1 103 ? 8.258 -10.164 30.358 1.00 55.22 103 GLN A N 1
ATOM 846 C CA . GLN A 1 103 ? 8.515 -9.738 31.735 1.00 55.22 103 GLN A CA 1
ATOM 847 C C . GLN A 1 103 ? 7.353 -10.199 32.625 1.00 55.22 103 GLN A C 1
ATOM 849 O O . GLN A 1 103 ? 6.457 -9.440 32.975 1.00 55.22 103 GLN A O 1
ATOM 854 N N . LYS A 1 104 ? 7.380 -11.483 32.993 1.00 48.47 104 LYS A N 1
ATOM 855 C CA . LYS A 1 104 ? 6.753 -11.956 34.222 1.00 48.47 104 LYS A CA 1
ATOM 856 C C . LYS A 1 104 ? 7.356 -11.159 35.366 1.00 48.47 104 LYS A C 1
ATOM 858 O O . LYS A 1 104 ? 8.565 -11.251 35.573 1.00 48.47 104 LYS A O 1
ATOM 863 N N . ASP A 1 105 ? 6.504 -10.418 36.061 1.00 49.28 105 ASP A N 1
ATOM 864 C CA . ASP A 1 105 ? 6.555 -10.102 37.489 1.00 49.28 105 ASP A CA 1
ATOM 865 C C . ASP A 1 105 ? 7.798 -10.659 38.202 1.00 49.28 105 ASP A C 1
ATOM 867 O O . ASP A 1 105 ? 7.769 -11.713 38.843 1.00 49.28 105 ASP A O 1
ATOM 871 N N . LEU A 1 106 ? 8.929 -9.964 38.076 1.00 48.19 106 LEU A N 1
ATOM 872 C CA . LEU A 1 106 ? 10.077 -10.204 38.935 1.00 48.19 106 LEU A CA 1
ATOM 873 C C . LEU A 1 106 ? 9.973 -9.246 40.119 1.00 48.19 106 LEU A C 1
ATOM 875 O O . LEU A 1 106 ? 10.559 -8.169 40.118 1.00 48.19 106 LEU A O 1
ATOM 879 N N . LYS A 1 107 ? 9.268 -9.769 41.131 1.00 44.50 107 LYS A N 1
ATOM 880 C CA . LYS A 1 107 ? 9.411 -9.520 42.572 1.00 44.50 1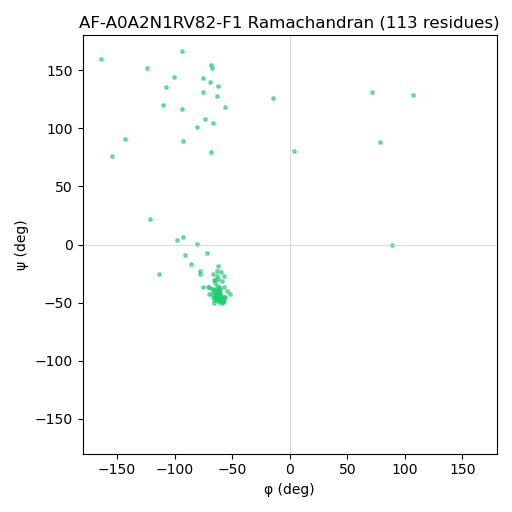07 LYS A CA 1
ATOM 881 C C . LYS A 1 107 ? 8.815 -8.221 43.124 1.00 44.50 107 LYS A C 1
ATOM 883 O O . LYS A 1 107 ? 9.530 -7.256 43.372 1.00 44.50 107 LYS A O 1
ATOM 888 N N . ASP A 1 108 ? 7.538 -8.311 43.491 1.00 44.47 108 ASP A N 1
ATOM 889 C CA . ASP A 1 108 ? 7.154 -7.940 44.855 1.00 44.47 108 ASP A CA 1
ATOM 890 C C . ASP A 1 108 ? 7.796 -8.962 45.808 1.00 44.47 108 ASP A C 1
ATOM 892 O O . ASP A 1 108 ? 7.372 -10.115 45.872 1.00 44.47 108 ASP A O 1
ATOM 896 N N . ASP A 1 109 ? 8.860 -8.560 46.496 1.00 41.34 109 ASP A N 1
ATOM 897 C CA . ASP A 1 109 ? 9.183 -9.103 47.817 1.00 41.34 109 ASP A CA 1
ATOM 898 C C . ASP A 1 109 ? 9.743 -7.938 48.638 1.00 41.34 109 ASP A C 1
ATOM 900 O O . ASP A 1 109 ? 10.918 -7.566 48.551 1.00 41.34 109 ASP A O 1
ATOM 904 N N . GLU A 1 110 ? 8.831 -7.265 49.336 1.00 46.75 110 GLU A N 1
ATOM 905 C CA . GLU A 1 110 ? 9.174 -6.374 50.430 1.00 46.75 110 GLU A CA 1
ATOM 906 C C . GLU A 1 110 ? 9.840 -7.189 51.545 1.00 46.75 110 GLU A C 1
ATOM 908 O O . GLU A 1 110 ? 9.248 -8.122 52.078 1.00 46.75 110 GLU A O 1
ATOM 913 N N . GLY A 1 111 ? 11.011 -6.730 51.984 1.00 42.38 111 GLY A N 1
ATOM 914 C CA . GLY A 1 111 ? 11.373 -6.797 53.397 1.00 42.38 111 GLY A CA 1
ATOM 915 C C . GLY A 1 111 ? 12.420 -7.832 53.808 1.00 42.38 111 GLY A C 1
ATOM 916 O O . GLY A 1 111 ? 12.252 -9.026 53.612 1.00 42.38 111 GLY A O 1
ATOM 917 N N . ASP A 1 112 ? 13.416 -7.307 54.538 1.00 39.59 112 ASP A N 1
ATOM 918 C CA . ASP A 1 112 ? 14.136 -7.969 55.636 1.00 39.59 112 ASP A CA 1
ATOM 919 C C . ASP A 1 112 ? 15.112 -9.116 55.270 1.00 39.59 112 ASP A C 1
ATOM 921 O O . ASP A 1 112 ? 14.795 -10.040 54.543 1.00 39.59 112 ASP A O 1
ATOM 925 N N . THR A 1 113 ? 16.364 -9.194 55.732 1.00 36.00 113 THR A N 1
ATOM 926 C CA . THR A 1 113 ? 17.168 -8.447 56.708 1.00 36.00 113 THR A CA 1
ATOM 927 C C . THR A 1 113 ? 18.649 -8.812 56.459 1.00 36.00 113 THR A C 1
ATOM 929 O O . THR A 1 113 ? 18.953 -9.852 55.882 1.00 36.00 113 THR A O 1
ATOM 932 N N . LEU A 1 114 ? 19.556 -7.950 56.927 1.00 42.69 114 LEU A N 1
ATOM 933 C CA . LEU A 1 114 ? 20.987 -8.162 57.221 1.00 42.69 114 LEU A CA 1
ATOM 934 C C . LEU A 1 114 ? 21.500 -9.624 57.308 1.00 42.69 114 LEU A C 1
ATOM 936 O O . LEU A 1 114 ? 21.041 -10.370 58.170 1.00 42.69 114 LEU A O 1
ATOM 940 N N . HIS A 1 115 ? 22.550 -9.962 56.541 1.00 37.88 115 HIS A N 1
ATOM 941 C CA . HIS A 1 115 ? 23.913 -10.293 57.020 1.00 37.88 115 HIS A CA 1
ATOM 942 C C . HIS A 1 115 ? 24.851 -10.723 55.884 1.00 37.88 115 HIS A C 1
ATOM 944 O O . HIS A 1 115 ? 24.444 -11.556 55.048 1.00 37.88 115 HIS A O 1
#

Secondary structure (DSSP, 8-state):
-EE-TTS-EEPP-S-HHHHHHHHHHHHHHHHHHHHHHHHTSTT--S-HHHHHHHHHHHHHHHHHHHHHHHHTT-HHHHHHHHHHHHHHHHHHHHTT-HHHHT-------------

Solvent-accessible surface area (backbone atoms only — not comparable to full-atom values): 6767 Å² total; per-residue (Å²): 108,49,60,42,88,90,64,53,73,45,68,77,52,93,54,55,71,59,32,51,49,52,46,53,52,46,47,55,54,52,17,46,55,51,21,54,58,53,56,71,40,95,82,53,81,70,52,64,66,56,39,28,53,47,38,40,51,52,38,52,52,51,43,50,52,50,45,58,58,42,31,82,79,38,51,69,60,37,52,51,52,52,51,51,54,54,51,52,53,49,60,69,48,39,76,81,42,48,71,70,77,63,61,67,85,84,68,94,73,87,76,89,77,94,133

Foldseek 3Di:
DFAFPVGDDQDDDPPPVVSVVSLVVCLQVVLLVVLVVLVPDPPDPDDSVVSSVVSSVRRVVSRVVVLVVCCVVCVPVSVVVVVVVVVVVCVVCVVVVVVVVPPDDDDPDDDDDDD

Sequence (115 aa):
MIKLLNGFEVKYTEDFDKFFQNLLEAIIYESKQASIIKKSVPDEKKSEKDLLLQEIMDNCIYVTHQLFTLYSTNEKFTKFIMTGFIFNSIILSLSNFTDILNQKDLKDDEGDTLH

pLDDT: mean 77.58, std 14.41, range [36.0, 92.81]

Mean predicted aligned error: 11.14 Å